Protein AF-A0A662TLE1-F1 (afdb_monomer)

Solvent-accessible surface area (backbone atoms only — not comparable to full-atom values): 4748 Å² total; per-residue (Å²): 137,88,79,79,78,77,79,80,73,82,91,51,84,71,77,41,55,44,76,43,74,91,77,72,42,79,46,70,78,52,61,59,35,94,88,77,64,46,69,34,49,81,37,72,70,95,60,38,30,35,37,30,90,84,82,70,52,68,49,75,55,51,74,75,59,55,60,62,74,76,109

Nearest PDB structures (foldseek):
  8hl3-assembly1_S27A  TM=6.325E-01  e=1.307E-03  Sulfolobus acidocaldarius DSM 639
  8hl1-assembly1_S27A  TM=6.417E-01  e=3.188E-03  Sulfolobus acidocaldarius DSM 639
  8hl5-assembly1_S27A  TM=6.621E-01  e=4.980E-03  Sulfolobus acidocaldarius DSM 639
  8hl4-assembly1_S27A  TM=5.928E-01  e=2.471E-03  Sulfolobus acidocaldarius DSM 639

Mean predicted aligned error: 9.35 Å

Structure (mmCIF, N/CA/C/O backbone):
data_AF-A0A662TLE1-F1
#
_entry.id   AF-A0A662TLE1-F1
#
loop_
_atom_site.group_PDB
_atom_site.id
_atom_site.type_symbol
_atom_site.label_atom_id
_atom_site.label_alt_id
_atom_site.label_comp_id
_atom_site.label_asym_id
_atom_site.label_entity_id
_atom_site.label_seq_id
_atom_site.pdbx_PDB_ins_code
_atom_site.Cartn_x
_atom_site.Cartn_y
_atom_site.Cartn_z
_atom_site.occupancy
_atom_site.B_iso_or_equiv
_atom_site.auth_seq_id
_atom_site.auth_comp_id
_atom_site.auth_asym_id
_atom_site.auth_atom_id
_atom_sit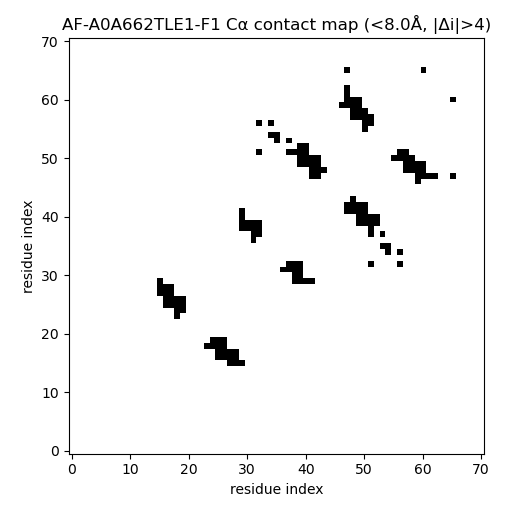e.pdbx_PDB_model_num
ATOM 1 N N . MET A 1 1 ? 33.348 9.638 2.376 1.00 41.34 1 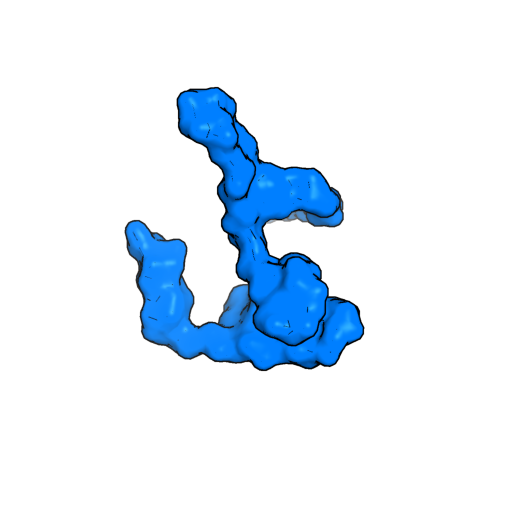MET A N 1
ATOM 2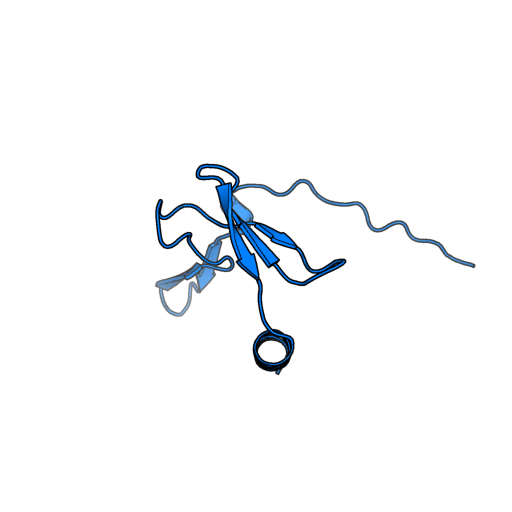 C CA . MET A 1 1 ? 32.189 9.281 1.525 1.00 41.34 1 MET A CA 1
ATOM 3 C C . MET A 1 1 ? 31.276 8.326 2.292 1.00 41.34 1 MET A C 1
ATOM 5 O O . MET A 1 1 ? 31.433 7.114 2.218 1.00 41.34 1 MET A O 1
ATOM 9 N N . SER A 1 2 ? 30.394 8.879 3.123 1.00 40.72 2 SER A N 1
ATOM 10 C CA . SER A 1 2 ? 29.566 8.169 4.107 1.00 40.72 2 SER A CA 1
ATOM 11 C C . SER A 1 2 ? 28.376 7.456 3.453 1.00 40.72 2 SER A C 1
ATOM 13 O O . SER A 1 2 ? 27.341 8.057 3.177 1.00 40.72 2 SER A O 1
ATOM 15 N N . LYS A 1 3 ? 28.493 6.143 3.225 1.00 46.12 3 LYS A N 1
ATOM 16 C CA . LYS A 1 3 ? 27.353 5.286 2.863 1.00 46.12 3 LYS A CA 1
ATOM 17 C C . LYS A 1 3 ? 26.717 4.725 4.137 1.00 46.12 3 LYS A C 1
ATOM 19 O O . LYS A 1 3 ? 26.989 3.596 4.526 1.00 46.12 3 LYS A O 1
ATOM 24 N N . LEU A 1 4 ? 25.871 5.517 4.793 1.00 47.88 4 LEU A N 1
ATOM 25 C CA . LEU A 1 4 ? 24.964 5.009 5.827 1.00 47.88 4 LEU A CA 1
ATOM 26 C C . LEU A 1 4 ? 23.864 4.194 5.134 1.00 47.88 4 LEU A C 1
ATOM 28 O O . LEU A 1 4 ? 22.870 4.736 4.647 1.00 47.88 4 LEU A O 1
ATOM 32 N N . ALA A 1 5 ? 24.079 2.882 5.035 1.00 51.22 5 ALA A N 1
ATOM 33 C CA . ALA A 1 5 ? 23.068 1.928 4.608 1.00 51.22 5 ALA A CA 1
ATOM 34 C C . ALA A 1 5 ? 21.916 1.958 5.623 1.00 51.22 5 ALA A C 1
ATOM 36 O O . ALA A 1 5 ? 22.015 1.422 6.722 1.00 51.22 5 ALA A O 1
ATOM 37 N N . LYS A 1 6 ? 20.835 2.656 5.268 1.00 51.50 6 LYS A N 1
ATOM 38 C CA . LYS A 1 6 ? 19.629 2.787 6.089 1.00 51.50 6 LYS A CA 1
ATOM 39 C C . LYS A 1 6 ? 19.044 1.390 6.318 1.00 51.50 6 LYS A C 1
ATOM 41 O O . LYS A 1 6 ? 18.565 0.755 5.378 1.00 51.50 6 LYS A O 1
ATOM 46 N N . GLU A 1 7 ? 19.125 0.913 7.553 1.00 59.44 7 GLU A N 1
ATOM 47 C CA . GLU A 1 7 ? 18.659 -0.404 7.979 1.00 59.44 7 GLU A CA 1
ATOM 48 C C . GLU A 1 7 ? 17.161 -0.560 7.651 1.00 59.44 7 GLU A C 1
ATOM 50 O O . GLU A 1 7 ? 16.304 0.174 8.158 1.00 59.44 7 GLU A O 1
ATOM 55 N N . LYS A 1 8 ? 16.828 -1.464 6.719 1.00 61.41 8 LYS A N 1
ATOM 56 C CA . LYS A 1 8 ? 15.443 -1.708 6.293 1.00 61.41 8 LYS A CA 1
ATOM 57 C C . LYS A 1 8 ? 14.719 -2.473 7.397 1.00 61.41 8 LYS A C 1
ATOM 59 O O . LYS A 1 8 ? 14.786 -3.697 7.451 1.00 61.41 8 LYS A O 1
ATOM 64 N N . LYS A 1 9 ? 14.010 -1.749 8.266 1.00 67.31 9 LYS A N 1
ATOM 65 C CA . LYS A 1 9 ? 13.124 -2.356 9.268 1.00 67.31 9 LYS A CA 1
ATOM 66 C C . LYS A 1 9 ? 12.124 -3.304 8.582 1.00 67.31 9 LYS A C 1
ATOM 68 O O . LYS A 1 9 ? 11.588 -2.947 7.527 1.00 67.31 9 LYS A O 1
ATOM 73 N N . PRO A 1 10 ? 11.850 -4.488 9.158 1.00 70.94 10 PRO A N 1
ATOM 74 C CA . PRO A 1 10 ? 10.897 -5.427 8.582 1.00 70.94 10 PRO A CA 1
ATOM 75 C C . PRO A 1 10 ? 9.500 -4.802 8.557 1.00 70.94 10 PRO A C 1
ATOM 77 O O . PRO A 1 10 ? 9.032 -4.248 9.553 1.00 70.94 10 PRO A O 1
ATOM 80 N N . VAL A 1 11 ? 8.830 -4.893 7.408 1.00 73.88 11 VAL A N 1
ATOM 81 C CA . VAL A 1 11 ? 7.464 -4.388 7.240 1.00 73.88 11 VAL A CA 1
ATOM 82 C C . VAL A 1 11 ? 6.515 -5.303 8.016 1.00 73.88 11 VAL A C 1
ATOM 84 O O . VAL A 1 11 ? 6.417 -6.491 7.717 1.00 73.88 11 VAL A O 1
ATOM 87 N N . ARG A 1 12 ? 5.829 -4.760 9.028 1.00 82.06 12 ARG A N 1
ATOM 88 C CA . ARG A 1 12 ? 4.869 -5.488 9.876 1.00 82.06 12 ARG A CA 1
ATOM 89 C C . ARG A 1 12 ? 3.443 -5.033 9.567 1.00 82.06 12 ARG A C 1
ATOM 91 O O . ARG A 1 12 ? 3.225 -3.886 9.207 1.00 82.06 12 ARG A O 1
ATOM 98 N N . ALA A 1 13 ? 2.453 -5.904 9.761 1.00 77.94 13 ALA A N 1
ATOM 99 C CA . ALA A 1 13 ? 1.060 -5.608 9.399 1.00 77.94 13 ALA A CA 1
ATOM 100 C C . ALA A 1 13 ? 0.476 -4.360 10.096 1.00 77.94 13 ALA A C 1
ATOM 102 O O . ALA A 1 13 ? -0.321 -3.640 9.500 1.00 77.94 13 ALA A O 1
ATOM 103 N N . HIS A 1 14 ? 0.897 -4.068 11.332 1.00 80.44 14 HIS A N 1
ATOM 104 C CA . HIS A 1 14 ? 0.419 -2.896 12.072 1.00 80.44 14 HIS A CA 1
ATOM 105 C C . HIS A 1 14 ? 0.897 -1.565 11.477 1.00 80.44 14 HIS A C 1
ATOM 107 O O . HIS A 1 14 ? 0.258 -0.546 11.700 1.00 80.44 14 HIS A O 1
ATOM 113 N N . THR A 1 15 ? 1.974 -1.546 10.680 1.00 84.00 15 THR A N 1
ATOM 114 C CA . THR A 1 15 ? 2.497 -0.297 10.101 1.00 84.00 15 THR A CA 1
ATOM 115 C C . THR A 1 15 ? 1.670 0.201 8.913 1.00 84.00 15 THR A C 1
ATOM 117 O O . THR A 1 15 ? 2.042 1.183 8.281 1.00 84.00 15 THR A O 1
ATOM 120 N N . PHE A 1 16 ? 0.589 -0.494 8.544 1.00 83.62 16 PHE A N 1
ATOM 121 C CA . PHE A 1 16 ? -0.325 -0.073 7.475 1.00 83.62 16 PHE A CA 1
ATOM 122 C C . PHE A 1 16 ? -1.469 0.812 7.969 1.00 83.62 16 PHE A C 1
ATOM 124 O O . PHE A 1 16 ? -2.183 1.394 7.150 1.00 83.62 16 PHE A O 1
ATOM 131 N N . TYR A 1 17 ? -1.625 0.909 9.285 1.00 86.38 17 TYR A N 1
ATOM 132 C CA . TYR A 1 17 ? -2.662 1.690 9.931 1.00 86.38 17 TYR A CA 1
ATOM 133 C C . TYR A 1 17 ? -2.020 2.861 10.657 1.00 86.38 17 TYR A C 1
ATOM 135 O O . TYR A 1 17 ? -1.021 2.702 11.358 1.00 86.38 17 TYR A O 1
ATOM 143 N N . TYR A 1 18 ? -2.618 4.028 10.489 1.00 86.88 18 TYR A N 1
ATOM 144 C CA . TYR A 1 18 ? -2.332 5.202 11.289 1.00 86.88 18 TYR A CA 1
ATOM 145 C C . TYR A 1 18 ? -3.585 5.536 12.098 1.00 86.88 18 TYR A C 1
ATOM 147 O O . TYR A 1 18 ? -4.696 5.479 11.573 1.00 86.88 18 TYR A O 1
ATOM 155 N N . VAL A 1 19 ? -3.415 5.800 13.390 1.00 87.38 19 VAL A N 1
ATOM 156 C CA . VAL A 1 19 ? -4.524 6.074 14.308 1.00 87.38 19 VAL A CA 1
ATOM 157 C C . VAL A 1 19 ? -4.442 7.538 14.707 1.00 87.38 19 VAL A C 1
ATOM 159 O O . VAL A 1 19 ? -3.516 7.930 15.414 1.00 87.38 19 VAL A O 1
ATOM 162 N N . ASP A 1 20 ? -5.418 8.327 14.266 1.00 86.88 20 ASP A N 1
ATOM 163 C CA . ASP A 1 20 ? -5.611 9.695 14.737 1.00 86.88 20 ASP A CA 1
ATOM 164 C C . ASP A 1 20 ? -6.462 9.661 16.006 1.00 86.88 20 ASP A C 1
ATOM 166 O O . ASP A 1 20 ? -7.687 9.507 15.954 1.00 86.88 20 ASP A O 1
ATOM 170 N N . TYR A 1 21 ? -5.813 9.808 17.160 1.00 85.31 21 TYR A N 1
ATOM 171 C CA . TYR A 1 21 ? -6.482 9.780 18.463 1.00 85.31 21 TYR A CA 1
ATOM 172 C C . TYR A 1 21 ? -7.411 10.978 18.682 1.00 85.31 21 TYR A C 1
ATOM 174 O O . TYR A 1 21 ? -8.461 10.828 19.302 1.00 85.31 21 TYR A O 1
ATOM 182 N N . GLU A 1 22 ? -7.077 12.140 18.118 1.00 87.88 22 GLU A N 1
ATOM 183 C CA . GLU A 1 22 ? -7.889 13.359 18.225 1.00 87.88 22 GLU A CA 1
ATOM 184 C C . GLU A 1 22 ? -9.242 13.204 17.526 1.00 87.88 22 GLU A C 1
ATOM 186 O O . GLU A 1 22 ? -10.288 13.558 18.066 1.00 87.88 22 GLU A O 1
ATOM 191 N N . LYS A 1 23 ? -9.226 12.617 16.327 1.00 85.69 23 LYS A N 1
ATOM 192 C CA . LYS A 1 23 ? -10.422 12.408 15.501 1.00 85.69 23 LYS A CA 1
ATOM 193 C C . LYS A 1 23 ? -11.086 11.057 15.757 1.00 85.69 23 LYS A C 1
ATOM 195 O O . LYS A 1 23 ? -12.154 10.801 15.208 1.00 85.69 23 LYS A O 1
ATOM 200 N N . LYS A 1 24 ? -10.462 10.194 16.571 1.00 86.12 24 LYS A N 1
ATOM 201 C CA . LYS A 1 24 ? -10.852 8.792 16.804 1.00 86.12 24 LYS A CA 1
ATOM 202 C C . LYS A 1 24 ? -11.052 8.027 15.488 1.00 86.12 24 LYS A C 1
ATOM 204 O O . LYS A 1 24 ? -12.019 7.285 15.329 1.00 86.12 24 LYS A O 1
ATOM 209 N N . GLN A 1 25 ? -10.145 8.228 14.532 1.00 85.81 25 GLN A N 1
ATOM 210 C CA . GLN A 1 25 ? -10.226 7.644 13.192 1.00 85.81 25 GLN A CA 1
ATOM 211 C C . GLN A 1 25 ? -9.000 6.790 12.876 1.00 85.81 25 GLN A C 1
ATOM 213 O O . GLN A 1 25 ? -7.876 7.097 13.271 1.00 85.81 25 GLN A O 1
ATOM 218 N N . ILE A 1 26 ? -9.233 5.706 12.135 1.00 86.81 26 ILE A N 1
ATOM 219 C CA . ILE A 1 26 ? -8.182 4.814 11.648 1.00 86.81 26 ILE A CA 1
ATOM 220 C C . ILE A 1 26 ? -7.996 5.088 10.159 1.00 86.81 26 ILE A C 1
ATOM 222 O O . ILE A 1 26 ? -8.875 4.797 9.345 1.00 86.81 26 ILE A O 1
ATOM 226 N N . VAL A 1 27 ? -6.837 5.630 9.805 1.00 86.00 27 VAL A N 1
ATOM 227 C CA . VAL A 1 27 ? -6.457 5.944 8.430 1.00 86.00 27 VAL A CA 1
ATOM 228 C C . VAL A 1 27 ? -5.640 4.792 7.852 1.00 86.00 27 VAL A C 1
ATOM 230 O O . VAL A 1 27 ? -4.697 4.282 8.460 1.00 86.00 27 VAL A O 1
ATOM 233 N N . LEU A 1 28 ? -6.010 4.372 6.644 1.00 86.44 28 LEU A N 1
ATOM 234 C CA . LEU A 1 28 ? -5.301 3.339 5.898 1.00 86.44 28 LEU A CA 1
ATOM 235 C C . LEU A 1 28 ? -4.195 3.981 5.063 1.00 86.44 28 LEU A C 1
ATOM 237 O O . LEU A 1 28 ? -4.476 4.766 4.161 1.00 86.44 28 LEU A O 1
ATOM 241 N N . LEU A 1 29 ? -2.944 3.601 5.319 1.00 83.81 29 LEU A N 1
ATOM 242 C CA . LEU A 1 29 ? -1.790 4.145 4.592 1.00 83.81 29 LEU A CA 1
ATOM 243 C C . LEU A 1 29 ? -1.584 3.486 3.222 1.00 83.81 29 LEU A C 1
ATOM 245 O O . LEU A 1 29 ? -0.932 4.046 2.344 1.00 83.81 29 LEU A O 1
ATOM 249 N N . LYS A 1 30 ? -2.115 2.274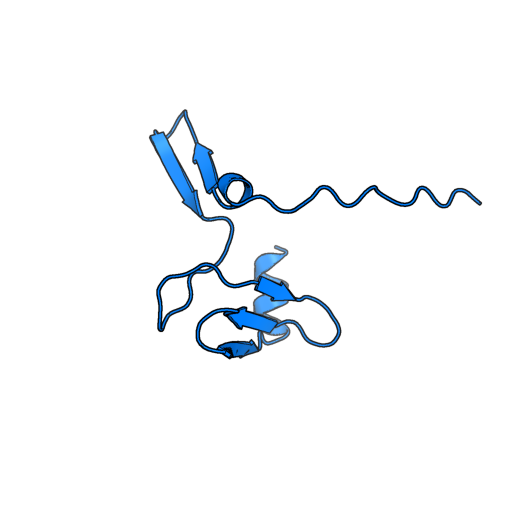 3.035 1.00 84.88 30 LYS A N 1
ATOM 250 C CA . LYS A 1 30 ? -1.996 1.500 1.794 1.00 84.88 30 LYS A CA 1
ATOM 251 C C . LYS A 1 30 ? -3.346 1.293 1.134 1.00 84.88 30 LYS A C 1
ATOM 253 O O . LYS A 1 30 ? -4.353 1.062 1.803 1.00 84.88 30 LYS A O 1
ATOM 258 N N . LYS A 1 31 ? -3.344 1.288 -0.201 1.00 86.25 31 LYS A N 1
ATOM 259 C CA . LYS A 1 31 ? -4.542 1.004 -0.993 1.00 86.25 31 LYS A CA 1
ATOM 260 C C . LYS A 1 31 ? -4.955 -0.464 -0.822 1.00 86.25 31 LYS A C 1
ATOM 262 O O . LYS A 1 31 ? -4.114 -1.369 -0.825 1.00 86.25 31 LYS A O 1
ATOM 267 N N . LYS A 1 32 ? -6.262 -0.693 -0.680 1.00 89.00 32 LYS A N 1
ATOM 268 C CA . LYS A 1 32 ? -6.870 -2.029 -0.702 1.00 89.00 32 LYS A CA 1
ATOM 269 C C . LYS A 1 32 ? -7.093 -2.482 -2.144 1.00 89.00 32 LYS A C 1
ATOM 271 O O . LYS A 1 32 ? -7.414 -1.677 -3.013 1.00 89.00 32 LYS A O 1
ATOM 276 N N . CYS A 1 33 ? -6.936 -3.776 -2.386 1.00 89.06 33 CYS A N 1
ATOM 277 C CA . CYS A 1 33 ? -7.211 -4.392 -3.672 1.00 89.06 33 CYS A CA 1
ATOM 278 C C . CYS A 1 33 ? -8.722 -4.371 -3.955 1.00 89.06 33 CYS A C 1
ATOM 280 O O . C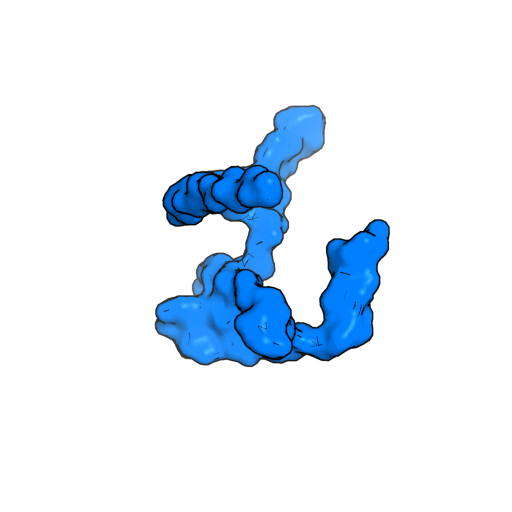YS A 1 33 ? -9.483 -4.826 -3.099 1.00 89.06 33 CYS A O 1
ATOM 282 N N . PRO A 1 34 ? -9.166 -3.931 -5.147 1.00 87.88 34 PRO A N 1
ATOM 283 C CA . PRO A 1 34 ? -10.588 -3.886 -5.492 1.00 87.88 34 PRO A CA 1
ATOM 284 C C . PRO A 1 34 ? -11.224 -5.276 -5.629 1.00 87.88 34 PRO A C 1
ATOM 286 O O . PRO A 1 34 ? -12.436 -5.400 -5.518 1.00 87.88 34 PRO A O 1
ATOM 289 N N . ARG A 1 35 ? -10.425 -6.331 -5.852 1.00 87.44 35 ARG A N 1
ATOM 290 C CA . ARG A 1 35 ? -10.933 -7.703 -6.031 1.00 87.44 35 ARG A CA 1
ATOM 291 C C . ARG A 1 35 ? -11.063 -8.470 -4.717 1.00 87.44 35 ARG A C 1
ATOM 293 O O . ARG A 1 35 ? -12.033 -9.185 -4.526 1.00 87.44 35 ARG A O 1
ATOM 300 N N . CYS A 1 36 ? -10.077 -8.354 -3.823 1.00 88.06 36 CYS A N 1
ATOM 301 C CA . CYS A 1 36 ? -9.999 -9.182 -2.609 1.00 88.06 36 CYS A CA 1
ATOM 302 C C . CYS A 1 36 ? -9.938 -8.395 -1.291 1.00 88.06 36 CYS A C 1
ATOM 304 O O . CYS A 1 36 ? -9.837 -9.001 -0.227 1.00 88.06 36 CYS A O 1
ATOM 306 N N . GLY A 1 37 ? -9.921 -7.059 -1.328 1.00 85.69 37 GLY A N 1
ATOM 307 C CA . GLY A 1 37 ? -9.923 -6.206 -0.133 1.00 85.69 37 GLY A CA 1
ATOM 308 C C . GLY A 1 37 ? -8.623 -6.183 0.687 1.00 85.69 37 GLY A C 1
ATOM 309 O O . GLY A 1 37 ? -8.526 -5.412 1.642 1.00 85.69 37 GLY A O 1
ATOM 310 N N . ARG A 1 38 ? -7.605 -6.981 0.329 1.00 87.00 38 ARG A N 1
ATOM 311 C CA . ARG A 1 38 ? -6.289 -6.997 1.003 1.00 87.00 38 ARG A CA 1
ATOM 312 C C . ARG A 1 38 ? -5.410 -5.820 0.588 1.00 87.00 38 ARG A C 1
ATOM 314 O O . ARG A 1 38 ? -5.588 -5.254 -0.486 1.00 87.00 38 ARG A O 1
ATOM 321 N N . PHE A 1 39 ? -4.426 -5.479 1.417 1.00 88.75 39 PHE A N 1
ATOM 322 C CA . PHE A 1 39 ? -3.462 -4.425 1.099 1.00 88.75 39 PHE A CA 1
ATOM 323 C C . PHE A 1 39 ? -2.592 -4.777 -0.104 1.00 88.75 39 PHE A C 1
ATOM 325 O O . PHE A 1 39 ? -2.114 -5.906 -0.237 1.00 88.75 39 PHE A O 1
ATOM 332 N N . MET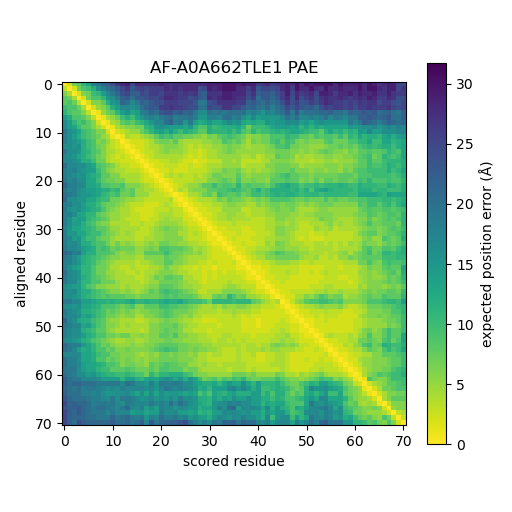 A 1 40 ? -2.376 -3.784 -0.962 1.00 88.94 40 MET A N 1
ATOM 333 C CA . MET A 1 40 ? -1.475 -3.892 -2.104 1.00 88.94 40 MET A CA 1
ATOM 334 C C . MET A 1 40 ? -0.075 -3.377 -1.755 1.00 88.94 40 MET A C 1
ATOM 336 O O . MET A 1 40 ? 0.107 -2.502 -0.902 1.00 88.94 40 MET A O 1
ATOM 340 N N . ALA A 1 41 ? 0.930 -3.934 -2.426 1.00 87.25 41 ALA A N 1
ATOM 341 C CA . ALA A 1 41 ? 2.304 -3.474 -2.348 1.00 87.25 41 ALA A CA 1
ATOM 342 C C . ALA A 1 41 ? 2.546 -2.390 -3.403 1.00 87.25 41 ALA A C 1
ATOM 344 O O . ALA A 1 41 ? 2.344 -2.616 -4.594 1.00 87.25 41 ALA A O 1
ATOM 345 N N . ASP A 1 42 ? 2.991 -1.216 -2.962 1.00 87.88 42 ASP A N 1
ATOM 346 C CA . ASP A 1 42 ? 3.389 -0.126 -3.846 1.00 87.88 42 ASP A CA 1
ATO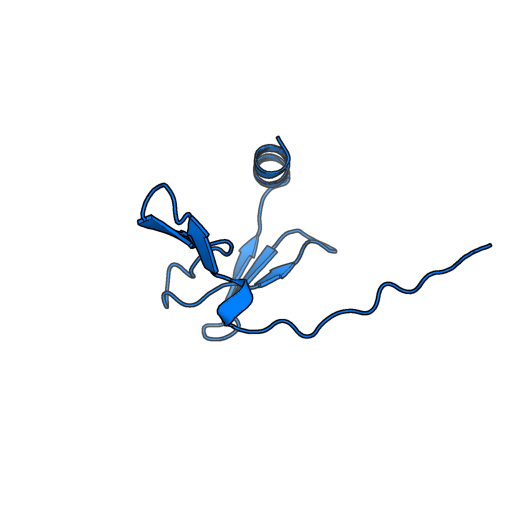M 347 C C . ASP A 1 42 ? 4.858 -0.309 -4.243 1.00 87.88 42 ASP A C 1
ATOM 349 O O . ASP A 1 42 ? 5.763 -0.230 -3.407 1.00 87.88 42 ASP A O 1
ATOM 353 N N . HIS A 1 43 ? 5.106 -0.539 -5.527 1.00 86.88 43 HIS A N 1
ATOM 354 C CA . HIS A 1 43 ? 6.441 -0.586 -6.107 1.00 86.88 43 HIS A CA 1
ATOM 355 C C . HIS A 1 43 ? 6.673 0.687 -6.912 1.00 86.88 43 HIS A C 1
ATOM 357 O O . HIS A 1 43 ? 5.924 0.965 -7.841 1.00 86.88 43 HIS A O 1
ATOM 363 N N . LYS A 1 44 ? 7.722 1.446 -6.582 1.00 83.94 44 LYS A N 1
ATOM 364 C CA . LYS A 1 44 ? 8.047 2.708 -7.272 1.00 83.94 44 LYS A CA 1
ATOM 365 C C . LYS A 1 44 ? 8.942 2.525 -8.508 1.00 83.94 44 LYS A C 1
ATOM 367 O O . LYS A 1 44 ? 8.934 3.372 -9.386 1.00 83.94 44 LYS A O 1
ATOM 372 N N . VAL A 1 45 ? 9.702 1.429 -8.579 1.00 82.25 45 VAL A N 1
ATOM 373 C CA . VAL A 1 45 ? 10.748 1.184 -9.593 1.00 82.25 45 VAL A CA 1
ATOM 374 C C . VAL A 1 45 ? 10.547 -0.210 -10.215 1.00 82.25 45 VAL A C 1
ATOM 376 O O . VAL A 1 45 ? 10.134 -1.132 -9.496 1.00 82.25 45 VAL A O 1
ATOM 379 N N . PRO A 1 46 ? 10.817 -0.423 -11.521 1.00 81.38 46 PRO A N 1
ATOM 380 C CA . PRO A 1 46 ? 11.147 0.561 -12.570 1.00 81.38 46 PRO A CA 1
ATOM 381 C C . PRO A 1 46 ? 9.930 1.342 -13.094 1.00 81.38 46 PRO A C 1
ATOM 383 O O . PRO A 1 46 ? 10.073 2.477 -13.529 1.00 81.38 46 PRO A O 1
ATOM 386 N N . VAL A 1 47 ? 8.732 0.763 -12.994 1.00 83.31 47 VAL A N 1
ATOM 387 C CA . VAL A 1 47 ? 7.452 1.417 -13.299 1.00 83.31 47 VAL A CA 1
ATOM 388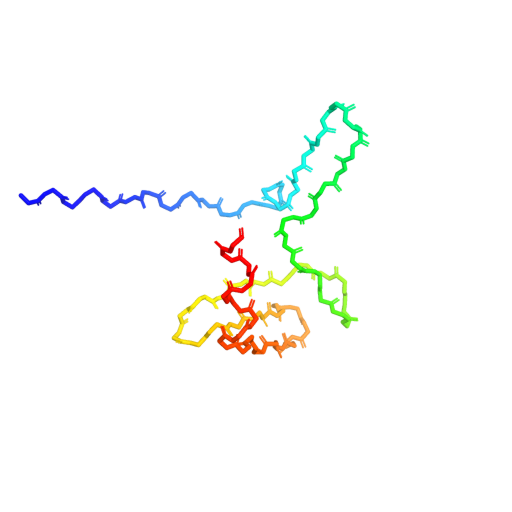 C C . VAL A 1 47 ? 6.610 1.442 -12.021 1.00 83.31 47 VAL A C 1
ATOM 390 O O . VAL A 1 47 ? 6.522 0.394 -11.358 1.00 83.31 47 VAL A O 1
ATOM 393 N N . PRO A 1 48 ? 6.005 2.593 -11.661 1.00 88.50 48 PRO A N 1
ATOM 394 C CA . PRO A 1 48 ? 5.147 2.700 -10.493 1.00 88.50 48 PRO A CA 1
ATOM 395 C C . PRO A 1 48 ? 3.920 1.804 -10.662 1.00 88.50 48 PRO A C 1
ATOM 397 O O . PRO A 1 48 ? 3.102 1.982 -11.564 1.00 88.50 48 PRO A O 1
ATOM 400 N N . ARG A 1 49 ? 3.803 0.806 -9.792 1.00 88.56 49 ARG A N 1
ATOM 401 C CA . ARG A 1 49 ? 2.719 -0.176 -9.832 1.00 88.56 49 ARG A CA 1
ATOM 402 C C . ARG A 1 49 ? 2.299 -0.580 -8.434 1.00 88.56 49 ARG A C 1
ATOM 404 O O . ARG A 1 49 ? 3.118 -0.625 -7.516 1.00 88.56 49 ARG A O 1
ATOM 411 N N . ARG A 1 50 ? 1.036 -0.951 -8.298 1.00 90.44 50 ARG A N 1
ATOM 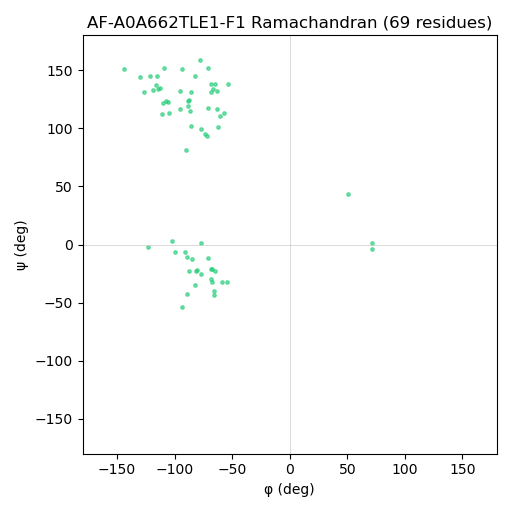412 C CA . ARG A 1 50 ? 0.487 -1.604 -7.117 1.00 90.44 50 ARG A CA 1
ATOM 413 C C . ARG A 1 50 ? 0.224 -3.053 -7.451 1.00 90.44 50 ARG A C 1
ATOM 415 O O . ARG A 1 50 ? -0.507 -3.330 -8.392 1.00 90.44 50 ARG A O 1
ATOM 422 N N . SER A 1 51 ? 0.795 -3.974 -6.692 1.00 89.19 51 SER A N 1
ATOM 423 C CA . SER A 1 51 ? 0.587 -5.409 -6.890 1.00 89.19 51 SER A CA 1
ATOM 424 C C . SER A 1 51 ? -0.119 -6.020 -5.683 1.00 89.19 51 SER A C 1
ATOM 426 O O . SER A 1 51 ? 0.173 -5.702 -4.527 1.00 89.19 51 SER A O 1
ATOM 428 N N . CYS A 1 52 ? -1.087 -6.894 -5.936 1.00 91.50 52 CYS A N 1
ATOM 429 C CA . CYS A 1 52 ? -1.697 -7.718 -4.907 1.00 91.50 52 CYS A CA 1
ATOM 430 C C . CYS A 1 52 ? -0.999 -9.080 -4.870 1.00 91.50 52 CYS A C 1
ATOM 432 O O . CYS A 1 52 ? -1.107 -9.856 -5.816 1.00 91.50 52 CYS A O 1
ATOM 434 N N . GLY A 1 53 ? -0.346 -9.402 -3.752 1.00 86.25 53 GLY A N 1
ATOM 435 C CA . GLY A 1 53 ? 0.334 -10.692 -3.577 1.00 86.25 53 GLY A CA 1
ATOM 436 C C . GLY A 1 53 ? -0.596 -11.900 -3.416 1.00 86.25 53 GLY A C 1
ATOM 437 O O . GLY A 1 53 ? -0.122 -13.024 -3.465 1.00 86.25 53 GLY A O 1
ATOM 438 N N . TYR A 1 54 ? -1.904 -11.690 -3.212 1.00 88.25 54 TYR A N 1
ATOM 439 C CA . TYR A 1 54 ? -2.870 -12.781 -3.038 1.00 88.25 54 TYR A CA 1
ATOM 440 C C . TYR A 1 54 ? -3.541 -13.193 -4.352 1.00 88.25 54 TYR A C 1
ATOM 442 O O . TYR A 1 54 ? -3.522 -14.359 -4.715 1.00 88.25 54 TYR A O 1
ATOM 450 N N . CYS A 1 55 ? -4.138 -12.239 -5.074 1.00 90.94 55 CYS A N 1
ATOM 451 C CA . CYS A 1 55 ? -4.910 -12.528 -6.290 1.00 90.94 55 CYS A CA 1
ATOM 452 C C . CYS A 1 55 ? -4.159 -12.215 -7.595 1.00 90.94 55 CYS A C 1
ATOM 454 O O . CYS A 1 55 ? -4.749 -12.297 -8.668 1.00 90.94 55 CYS A O 1
ATOM 456 N N . GLY A 1 56 ? -2.897 -11.779 -7.515 1.00 87.31 56 GLY A N 1
ATOM 457 C CA . GLY A 1 56 ? -2.072 -11.441 -8.681 1.00 87.31 56 GLY A CA 1
ATOM 458 C C . GLY A 1 56 ? -2.476 -10.161 -9.420 1.00 87.31 56 GLY A C 1
ATOM 459 O O . GLY A 1 56 ? -1.850 -9.807 -10.412 1.00 87.31 56 GLY A O 1
ATOM 460 N N . TYR A 1 57 ? -3.502 -9.443 -8.956 1.00 90.31 57 TYR A N 1
ATOM 461 C CA . TYR A 1 57 ? -3.959 -8.212 -9.596 1.00 90.31 57 TYR A CA 1
ATOM 462 C C . TYR A 1 57 ? -2.920 -7.088 -9.485 1.00 90.31 57 TYR A C 1
ATOM 464 O O . TYR A 1 57 ? -2.395 -6.823 -8.398 1.00 90.31 57 TYR A O 1
ATOM 472 N N . THR A 1 58 ? -2.659 -6.405 -10.597 1.00 89.50 58 THR A N 1
ATOM 473 C CA . THR A 1 58 ? -1.697 -5.306 -10.697 1.00 89.50 58 THR A CA 1
ATOM 474 C C . THR A 1 58 ? -2.346 -4.063 -11.298 1.00 89.50 58 THR A C 1
ATOM 476 O O . THR A 1 58 ? -3.000 -4.124 -12.332 1.00 89.50 58 THR A O 1
ATOM 479 N N . GLU A 1 59 ? -2.146 -2.916 -10.651 1.00 87.88 59 GLU A N 1
ATOM 480 C CA . GLU A 1 59 ? -2.518 -1.601 -11.179 1.00 87.88 59 GLU A CA 1
ATOM 481 C C . GLU A 1 59 ? -1.243 -0.836 -11.510 1.00 87.88 59 GLU A C 1
ATOM 483 O O . GLU A 1 59 ? -0.409 -0.607 -10.631 1.00 87.88 59 GLU A O 1
ATOM 488 N N . PHE A 1 60 ? -1.081 -0.428 -12.763 1.00 88.81 60 PHE A N 1
ATOM 489 C CA . PHE A 1 60 ? -0.002 0.473 -13.149 1.00 88.81 60 PHE A CA 1
ATOM 490 C C . PHE A 1 60 ? -0.481 1.904 -12.954 1.00 88.81 60 PHE A C 1
ATOM 492 O O . PHE A 1 60 ? -1.529 2.281 -13.471 1.00 88.81 60 PHE A O 1
ATOM 499 N N . LEU A 1 61 ? 0.267 2.681 -12.174 1.00 81.75 61 LEU A N 1
ATOM 500 C CA . LEU A 1 61 ? -0.057 4.084 -11.956 1.00 81.75 61 LEU A CA 1
ATOM 501 C C . LEU A 1 61 ? 0.567 4.896 -13.086 1.00 81.75 61 LEU A C 1
ATOM 503 O O . LEU A 1 61 ? 1.751 4.742 -13.399 1.00 81.75 61 LEU A O 1
ATOM 507 N N . SER A 1 62 ? -0.222 5.767 -13.701 1.00 78.50 62 SER A N 1
ATOM 508 C CA . SER A 1 62 ? 0.294 6.693 -14.707 1.00 78.50 62 SER A CA 1
ATOM 509 C C . SER A 1 62 ? 1.173 7.768 -14.043 1.00 78.50 62 SER A C 1
ATOM 511 O O . SER A 1 62 ? 0.982 8.115 -12.874 1.00 78.50 62 SER A O 1
ATOM 513 N N . LYS A 1 63 ? 2.153 8.330 -14.772 1.00 66.75 63 LYS A N 1
ATOM 514 C CA . LYS A 1 63 ? 3.016 9.415 -14.243 1.00 66.75 63 LYS A CA 1
ATOM 515 C C . LYS A 1 63 ? 2.194 10.605 -13.721 1.00 66.75 63 LYS A C 1
ATOM 517 O O . LYS A 1 63 ? 2.602 11.244 -12.755 1.00 66.75 63 LYS A O 1
ATOM 522 N N . SER A 1 64 ? 1.035 10.872 -14.325 1.00 63.22 64 SER A N 1
ATOM 523 C CA . SER A 1 64 ? 0.119 11.943 -13.918 1.00 63.22 64 SER A CA 1
ATOM 524 C C . SER A 1 64 ? -0.556 11.687 -12.566 1.00 63.22 64 SER A C 1
ATOM 526 O O . SER A 1 64 ? -0.853 12.640 -11.851 1.00 63.22 64 SER A O 1
ATOM 528 N N . GLU A 1 65 ? -0.777 10.429 -12.183 1.00 64.25 65 GLU A N 1
ATOM 529 C CA . GLU A 1 65 ? -1.357 10.060 -10.885 1.00 64.25 65 GLU A CA 1
ATOM 530 C C . GLU A 1 65 ? -0.314 10.044 -9.766 1.00 64.25 65 GLU A C 1
ATOM 532 O O . GLU A 1 65 ? -0.618 10.435 -8.640 1.00 64.25 65 GLU A O 1
ATOM 537 N N . VAL A 1 66 ? 0.927 9.648 -10.066 1.00 61.50 66 VAL A N 1
ATOM 538 C CA . VAL A 1 66 ? 2.025 9.668 -9.083 1.00 61.50 66 VAL A CA 1
ATOM 539 C C . VAL A 1 66 ? 2.372 11.104 -8.679 1.00 61.50 66 VAL A C 1
ATOM 541 O O . VAL A 1 66 ? 2.523 11.376 -7.493 1.00 61.50 66 VAL A O 1
ATOM 544 N N . ALA A 1 67 ? 2.383 12.042 -9.633 1.00 59.97 67 ALA A N 1
ATOM 545 C CA . ALA A 1 67 ? 2.659 13.458 -9.368 1.00 59.97 67 ALA A CA 1
ATOM 546 C C . ALA A 1 67 ? 1.603 14.149 -8.478 1.00 59.97 67 ALA A C 1
ATOM 548 O O . ALA A 1 67 ? 1.900 15.159 -7.846 1.00 59.97 67 ALA A O 1
ATOM 549 N N . LYS A 1 68 ? 0.371 13.620 -8.414 1.00 57.97 68 LYS A N 1
ATOM 550 C CA . LYS A 1 68 ? -0.690 14.134 -7.528 1.00 57.97 68 LYS A CA 1
ATOM 551 C C . LYS A 1 68 ? -0.566 13.636 -6.090 1.00 57.97 68 LYS A C 1
ATOM 553 O O . LYS A 1 68 ? -1.120 14.266 -5.206 1.00 57.97 68 LYS A O 1
ATOM 558 N N . ALA A 1 69 ? 0.113 12.511 -5.864 1.00 56.31 69 ALA A N 1
ATOM 559 C CA . ALA A 1 69 ? 0.314 11.958 -4.525 1.00 56.31 69 ALA A CA 1
ATOM 560 C C . ALA A 1 69 ? 1.528 12.569 -3.798 1.00 56.31 69 ALA A C 1
ATOM 562 O O . ALA A 1 69 ? 1.701 12.326 -2.608 1.00 56.31 69 ALA A O 1
ATOM 563 N N . GLU A 1 70 ? 2.381 13.308 -4.516 1.00 54.84 70 GLU A N 1
ATOM 564 C CA . GLU A 1 70 ? 3.565 13.991 -3.972 1.00 54.84 70 GLU A CA 1
ATOM 565 C C . GLU A 1 70 ? 3.343 15.497 -3.713 1.00 54.84 70 GLU A C 1
ATOM 567 O O . GLU A 1 70 ? 4.225 16.131 -3.137 1.00 54.84 70 GLU A O 1
ATOM 572 N N . LYS A 1 71 ? 2.192 16.061 -4.114 1.00 43.88 71 LYS A N 1
ATOM 573 C CA . LYS A 1 71 ? 1.730 17.411 -3.735 1.00 43.88 71 LYS A CA 1
ATOM 574 C C . LYS A 1 71 ? 0.787 17.331 -2.543 1.00 43.88 71 LYS A C 1
ATOM 576 O O . LYS A 1 71 ? 0.871 18.248 -1.702 1.00 43.88 71 LYS A O 1
#

Secondary structure (DSSP, 8-state):
--------PPP-GGGGEEEETTTTEEEESSPBPTTT-PBPEEE-SSS-EEE-TTT--EEEPPHHHHHHH--

Radius of gyration: 15.16 Å; Cα contacts (8 Å, |Δi|>4): 78; chains: 1; bounding box: 43×30×33 Å

pLDDT: mean 78.08, std 14.33, range [40.72, 91.5]

Foldseek 3Di:
DDDPPDPDDDDDPVVQWDADPVVRDIDGNFDADPPPRHGWDFDVPPFTKTADPPPRDIDGDDPVRVVVVVD

Sequence (71 aa):
MSKLAKEKKPVRAHTFYYVDYEKKQIVLLKKKCPRCGRFMADHKVPVPRRSCGYCGYTEFLSKSEVAKAEK